Protein AF-A0A0D2MBL7-F1 (afdb_monomer)

Radius of gyration: 57.05 Å; Cα contacts (8 Å, |Δi|>4): 28; chains: 1; bounding box: 130×38×144 Å

Secondary structure (DSSP, 8-state):
---HHHHHHHHHHHHHHHHHHHHHHHHHHHHHHHHHHHHHHHHSTTSTT-S--S-HHHHHHHHHHHHHHHHHHHHHHHHHHHS--------HHHHHHHHHHHHHHHHHHHHHHHHHHHHTTSPP-HHHHHHHHHHHHHHHHHHHHHHHHHHHHHHHTT-

Solvent-accessible surface area (backbone atoms only — not comparable to full-atom values): 8916 Å² total; per-residue (Å²): 130,85,58,69,66,62,57,52,52,54,51,50,54,49,49,52,53,52,51,52,52,51,50,53,51,50,56,51,51,52,51,52,51,49,48,52,53,51,49,50,48,27,69,37,59,54,34,96,69,19,85,39,56,63,39,70,71,55,53,50,52,50,51,52,51,49,53,50,51,53,50,52,51,51,50,53,50,49,48,59,55,66,65,54,69,82,74,70,78,70,47,71,67,55,54,51,54,50,50,53,56,49,52,54,52,51,51,54,50,51,53,52,50,52,54,49,54,68,53,64,83,56,75,81,62,60,68,59,55,49,52,54,51,51,53,51,51,52,53,50,50,54,52,50,54,50,50,52,54,50,53,50,56,53,54,66,74,75,110

pLDDT: mean 87.99, std 11.35, range [50.75, 98.56]

Sequence (159 aa):
MVSRGMALSRSLDRLAAIEDELKTHMASLEHESQLIAHWNVILTPGSSASLYPEVAAVLERRKEAIVRKAKEYHQTLGTLMGEEPLNVSVTITQLVAQKEKNQTRERELKEKRAKLKVFQGLPPNLELARHELGAARQRQMELVQLRERLLARMADSVS

Structure (mmCIF, N/CA/C/O backbone):
data_AF-A0A0D2MBL7-F1
#
_entry.id   AF-A0A0D2MBL7-F1
#
loop_
_atom_site.group_PDB
_atom_site.id
_atom_site.type_symbol
_atom_site.label_atom_id
_atom_site.label_alt_id
_atom_site.label_comp_id
_atom_site.label_asym_id
_atom_site.label_entity_id
_atom_site.label_seq_id
_atom_site.pdbx_PDB_ins_code
_atom_site.Cartn_x
_atom_site.Cartn_y
_atom_site.Cartn_z
_atom_site.occupancy
_atom_site.B_iso_or_equiv
_atom_site.auth_seq_id
_atom_site.auth_comp_id
_atom_site.auth_asym_id
_atom_site.auth_atom_id
_atom_site.pdbx_PDB_model_num
ATOM 1 N N . MET A 1 1 ? -60.425 12.361 76.147 1.00 51.28 1 MET A N 1
ATOM 2 C CA . MET A 1 1 ? -59.732 11.071 75.931 1.00 51.28 1 MET A CA 1
ATOM 3 C C . MET A 1 1 ? -59.636 10.822 74.435 1.00 51.28 1 MET A C 1
ATOM 5 O O . MET A 1 1 ? -60.634 10.465 73.825 1.00 51.28 1 MET A O 1
ATOM 9 N N . VAL A 1 2 ? -58.482 11.078 73.813 1.00 50.75 2 VAL A N 1
ATOM 10 C CA . VAL A 1 2 ? -58.274 10.686 72.410 1.00 50.75 2 VAL A CA 1
ATOM 11 C C . VAL A 1 2 ? -58.259 9.156 72.369 1.00 50.75 2 VAL A C 1
ATOM 13 O O . VAL A 1 2 ? -57.474 8.523 73.071 1.00 50.75 2 VAL A O 1
ATOM 16 N N . SER A 1 3 ? -59.202 8.573 71.630 1.00 70.06 3 SER A N 1
ATOM 17 C CA . SER A 1 3 ? -59.453 7.131 71.587 1.00 70.06 3 SER A CA 1
ATOM 18 C C . SER A 1 3 ? -58.219 6.366 71.089 1.00 70.06 3 SER A C 1
ATOM 20 O O . SER A 1 3 ? -57.734 6.635 69.989 1.00 70.06 3 SER A O 1
ATOM 22 N N . ARG A 1 4 ? -57.712 5.404 71.878 1.00 80.19 4 ARG A N 1
ATOM 23 C CA . ARG A 1 4 ? -56.541 4.557 71.551 1.00 80.19 4 ARG A CA 1
ATOM 24 C C . ARG A 1 4 ? -56.632 3.907 70.163 1.00 80.19 4 ARG A C 1
ATOM 26 O O . ARG A 1 4 ? -55.609 3.760 69.502 1.00 80.19 4 ARG A O 1
ATOM 33 N N . GLY A 1 5 ? -57.842 3.586 69.698 1.00 87.25 5 GLY A N 1
ATOM 34 C CA . GLY A 1 5 ? -58.063 3.017 68.365 1.00 87.25 5 GLY A CA 1
ATOM 35 C C . GLY A 1 5 ? -57.634 3.946 67.224 1.00 87.25 5 GLY A C 1
ATOM 36 O O . GLY A 1 5 ? -57.050 3.487 66.248 1.00 87.25 5 GLY A O 1
ATOM 37 N N . MET A 1 6 ? -57.820 5.264 67.373 1.00 89.25 6 MET A N 1
ATOM 38 C CA . MET A 1 6 ? -57.384 6.231 66.357 1.00 89.25 6 MET A CA 1
ATOM 39 C C . MET A 1 6 ? -55.858 6.333 66.270 1.00 89.25 6 MET A C 1
ATOM 41 O O . MET A 1 6 ? -55.320 6.544 65.188 1.00 89.25 6 MET A O 1
ATOM 45 N N . ALA A 1 7 ? -55.151 6.185 67.394 1.00 91.62 7 ALA A N 1
ATOM 46 C CA . ALA A 1 7 ? -53.690 6.196 67.401 1.00 91.62 7 ALA A CA 1
ATOM 47 C C . ALA A 1 7 ? -53.113 4.954 66.701 1.00 91.62 7 ALA A C 1
ATOM 49 O O . ALA A 1 7 ? -52.183 5.088 65.909 1.00 91.62 7 ALA A O 1
ATOM 50 N N . LEU A 1 8 ? -53.708 3.778 66.941 1.00 93.62 8 LEU A N 1
ATOM 51 C CA . LEU A 1 8 ? -53.308 2.524 66.301 1.00 93.62 8 LEU A CA 1
ATOM 52 C C . LEU A 1 8 ? -53.549 2.554 64.783 1.00 93.62 8 LEU A C 1
ATOM 54 O O . LEU A 1 8 ? -52.637 2.233 64.025 1.00 93.62 8 LEU A O 1
ATOM 58 N N . SER A 1 9 ? -54.726 3.012 64.336 1.00 95.19 9 SER A N 1
ATOM 59 C CA . SER A 1 9 ? -55.023 3.166 62.901 1.00 95.19 9 SER A CA 1
ATOM 60 C C . SER A 1 9 ? -53.984 4.052 62.219 1.00 95.19 9 SER A C 1
ATOM 62 O O . SER A 1 9 ? -53.350 3.626 61.266 1.00 95.19 9 SER A O 1
ATOM 64 N N . ARG A 1 10 ? -53.693 5.230 62.791 1.00 95.12 10 ARG A N 1
ATOM 65 C CA . ARG A 1 10 ? -52.680 6.143 62.239 1.00 95.12 10 ARG A CA 1
ATOM 66 C C . ARG A 1 10 ? -51.289 5.518 62.168 1.00 95.12 10 ARG A C 1
ATOM 68 O O . ARG A 1 10 ? -50.539 5.838 61.253 1.00 95.12 10 ARG A O 1
ATOM 75 N N . SER A 1 11 ? -50.906 4.685 63.139 1.00 96.56 11 SER A N 1
ATOM 76 C CA . SER A 1 11 ? -49.621 3.980 63.076 1.00 96.56 11 SER A CA 1
ATOM 77 C C . SER A 1 11 ? -49.599 2.898 62.001 1.00 96.56 11 SER A C 1
ATOM 79 O O . SER A 1 11 ? -48.584 2.766 61.328 1.00 96.56 11 SER A O 1
ATOM 81 N N . LEU A 1 12 ? -50.705 2.175 61.803 1.00 96.75 12 LEU A N 1
ATOM 82 C CA . LEU A 1 12 ? -50.821 1.169 60.747 1.00 96.75 12 LEU A CA 1
ATOM 83 C C . LEU A 1 12 ? -50.782 1.817 59.363 1.00 96.75 12 LEU A C 1
ATOM 85 O O . LEU A 1 12 ? -50.016 1.370 58.521 1.00 96.75 12 LEU A O 1
ATOM 89 N N . ASP A 1 13 ? -51.507 2.920 59.168 1.00 97.25 13 ASP A N 1
ATOM 90 C CA . ASP A 1 13 ? -51.505 3.667 57.905 1.00 97.25 13 ASP A CA 1
ATOM 91 C C . ASP A 1 13 ? -50.100 4.198 57.574 1.00 97.25 13 ASP A C 1
ATOM 93 O O . ASP A 1 13 ? -49.652 4.138 56.433 1.00 97.25 13 ASP A O 1
ATOM 97 N N . ARG A 1 14 ? -49.363 4.678 58.588 1.00 97.62 14 ARG A N 1
ATOM 98 C CA . ARG A 1 14 ? -47.963 5.105 58.425 1.00 97.62 14 ARG A CA 1
ATOM 99 C C . ARG A 1 14 ? -47.038 3.945 58.085 1.00 97.62 14 ARG A C 1
ATOM 101 O O . ARG A 1 14 ? -46.166 4.116 57.245 1.00 97.62 14 ARG A O 1
ATOM 108 N N . LEU A 1 15 ? -47.200 2.797 58.743 1.00 97.88 15 LEU A N 1
ATOM 109 C CA . LEU A 1 15 ? -46.397 1.610 58.451 1.00 97.88 15 LEU A CA 1
ATOM 110 C C . LEU A 1 15 ? -46.660 1.100 57.034 1.00 97.88 15 LEU A C 1
ATOM 112 O O . LEU A 1 15 ? -45.700 0.806 56.337 1.00 97.88 15 LEU A O 1
ATOM 116 N N . ALA A 1 16 ? -47.920 1.073 56.596 1.00 97.81 16 ALA A N 1
ATOM 117 C CA . ALA A 1 16 ? -48.282 0.711 55.229 1.00 97.81 16 ALA A CA 1
ATOM 118 C C . ALA A 1 16 ? -47.660 1.678 54.207 1.00 97.81 16 ALA A C 1
ATOM 120 O O . ALA A 1 16 ? -47.051 1.238 53.240 1.00 97.81 16 ALA A O 1
ATOM 121 N N . ALA A 1 17 ? -47.722 2.989 54.465 1.00 97.81 17 ALA A N 1
ATOM 122 C CA . ALA A 1 17 ? -47.090 3.985 53.600 1.00 97.81 17 ALA A CA 1
ATOM 123 C C . ALA A 1 17 ? -45.560 3.818 53.520 1.00 97.81 17 ALA A C 1
ATOM 125 O O . ALA A 1 17 ? -44.994 3.891 52.433 1.00 97.81 17 ALA A O 1
ATOM 126 N N . ILE A 1 18 ? -44.897 3.556 54.654 1.00 98.44 18 ILE A N 1
ATOM 127 C CA . ILE A 1 18 ? -43.452 3.279 54.695 1.00 98.44 18 ILE A CA 1
ATOM 128 C C . ILE A 1 18 ? -43.129 1.982 53.946 1.00 98.44 18 ILE A C 1
ATOM 130 O O . ILE A 1 18 ? -42.128 1.910 53.241 1.00 98.44 18 ILE A O 1
ATOM 134 N N . GLU A 1 19 ? -43.954 0.948 54.095 1.00 98.25 19 GLU A N 1
ATOM 135 C CA . GLU A 1 19 ? -43.767 -0.321 53.396 1.00 98.25 19 GLU A CA 1
ATOM 136 C C . GLU A 1 19 ? -43.866 -0.141 51.875 1.00 98.25 19 GLU A C 1
ATOM 138 O O . GLU A 1 19 ? -43.025 -0.662 51.141 1.00 98.25 19 GLU A O 1
ATOM 143 N N . ASP A 1 20 ? -44.847 0.626 51.402 1.00 98.38 20 ASP A N 1
ATOM 144 C CA . ASP A 1 20 ? -45.005 0.929 49.980 1.00 98.38 20 ASP A CA 1
ATOM 145 C C . ASP A 1 20 ? -43.829 1.760 49.442 1.00 98.38 20 ASP A C 1
ATOM 147 O O . ASP A 1 20 ? -43.298 1.447 48.376 1.00 98.38 20 ASP A O 1
ATOM 151 N N . GLU A 1 21 ? -43.354 2.758 50.193 1.00 98.50 21 GLU A N 1
ATOM 152 C CA . GLU A 1 21 ? -42.161 3.546 49.847 1.00 98.50 21 GLU A CA 1
ATOM 153 C C . GLU A 1 21 ? -40.890 2.675 49.791 1.00 98.50 21 GLU A C 1
ATOM 155 O O . GLU A 1 21 ? -40.086 2.775 48.865 1.00 98.50 21 GLU A O 1
ATOM 160 N N . LEU A 1 22 ? -40.717 1.743 50.732 1.00 98.38 22 LEU A N 1
ATOM 161 C CA . LEU A 1 22 ? -39.593 0.805 50.700 1.00 98.38 22 LEU A CA 1
ATOM 162 C C . LEU A 1 22 ? -39.664 -0.135 49.494 1.00 98.38 22 LEU A C 1
ATOM 164 O O . LEU A 1 22 ? -38.631 -0.422 48.887 1.00 98.38 22 LEU A O 1
ATOM 168 N N . LYS A 1 23 ? -40.860 -0.596 49.113 1.00 98.38 23 LYS A N 1
ATOM 169 C CA . LYS A 1 23 ? -41.050 -1.436 47.921 1.00 98.38 23 LYS A CA 1
ATOM 170 C C . LYS A 1 23 ? -40.716 -0.681 46.637 1.00 98.38 23 LYS A C 1
ATOM 172 O O . LYS A 1 23 ? -40.054 -1.249 45.768 1.00 98.38 23 LYS A O 1
ATOM 177 N N . THR A 1 24 ? -41.125 0.583 46.508 1.00 98.31 24 THR A N 1
ATOM 178 C CA . THR A 1 24 ? -40.790 1.390 45.323 1.00 98.31 24 THR A CA 1
ATOM 179 C C . THR A 1 24 ? -39.289 1.658 45.235 1.00 98.31 24 THR A C 1
ATOM 181 O O . THR A 1 24 ? -38.706 1.498 44.161 1.00 98.31 24 THR A O 1
ATOM 184 N N . HIS A 1 25 ? -38.631 1.975 46.354 1.00 98.19 25 HIS A N 1
ATOM 185 C CA . HIS A 1 25 ? -37.176 2.133 46.389 1.00 98.19 25 HIS A CA 1
ATOM 186 C C . HIS A 1 25 ? -36.434 0.836 46.071 1.00 98.19 25 HIS A C 1
ATOM 188 O O . HIS A 1 25 ? -35.462 0.866 45.320 1.00 98.19 25 HIS A O 1
ATOM 194 N N . MET A 1 26 ? -36.897 -0.304 46.586 1.00 98.56 26 MET A N 1
ATOM 195 C CA . MET A 1 26 ? -36.295 -1.605 46.293 1.00 98.56 26 MET A CA 1
ATOM 196 C C . MET A 1 26 ? -36.378 -1.931 44.799 1.00 98.56 26 MET A C 1
ATOM 198 O O . MET A 1 26 ? -35.359 -2.256 44.197 1.00 98.56 26 MET A O 1
ATOM 202 N N . ALA A 1 27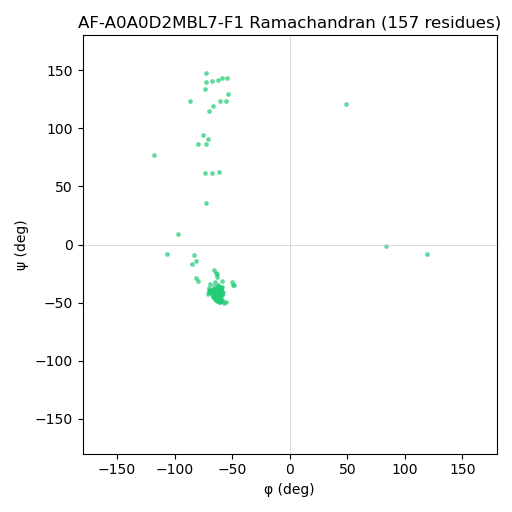 ? -37.545 -1.739 44.177 1.00 98.25 27 ALA A N 1
ATOM 203 C CA . ALA A 1 27 ? -37.711 -1.931 42.737 1.00 98.25 27 ALA A CA 1
ATOM 204 C C . ALA A 1 27 ? -36.817 -0.985 41.910 1.00 98.25 27 ALA A C 1
ATOM 206 O O . ALA A 1 27 ? -36.235 -1.395 40.904 1.00 98.25 27 ALA A O 1
ATOM 207 N N . SER A 1 28 ? -36.662 0.272 42.347 1.00 98.06 28 SER A N 1
ATOM 208 C CA . SER A 1 28 ? -35.747 1.234 41.716 1.00 98.06 28 SER A CA 1
ATOM 209 C C . SER A 1 28 ? -34.290 0.772 41.801 1.00 98.06 28 SER A C 1
ATOM 211 O O . SER A 1 28 ? -33.579 0.787 40.798 1.00 98.06 28 SER A O 1
ATOM 213 N N . LEU A 1 29 ? -33.847 0.322 42.978 1.00 98.44 29 LEU A N 1
ATOM 214 C CA . LEU A 1 29 ? -32.481 -0.157 43.196 1.00 98.44 29 LEU A CA 1
ATOM 215 C C . LEU A 1 29 ? -32.186 -1.440 42.413 1.00 98.44 29 LEU A C 1
ATOM 217 O O . LEU A 1 29 ? -31.091 -1.593 41.874 1.00 98.44 29 LEU A O 1
ATOM 221 N N . GLU A 1 30 ? -33.152 -2.353 42.310 1.00 98.38 30 GLU A N 1
ATOM 222 C CA . GLU A 1 30 ? -33.026 -3.549 41.475 1.00 98.38 30 GLU A CA 1
ATOM 223 C C . GLU A 1 30 ? -32.852 -3.181 39.999 1.00 98.38 30 GLU A C 1
ATOM 225 O O . GLU A 1 30 ? -31.980 -3.732 39.323 1.00 98.38 30 GLU A O 1
ATOM 230 N N . HIS A 1 31 ? -33.628 -2.215 39.506 1.00 98.12 31 HIS A N 1
ATOM 231 C CA . HIS A 1 31 ? -33.500 -1.731 38.136 1.00 98.12 31 HIS A CA 1
ATOM 232 C C . HIS A 1 31 ? -32.137 -1.069 37.876 1.00 98.12 31 HIS A C 1
ATOM 234 O O . HIS A 1 31 ? -31.473 -1.384 36.886 1.00 98.12 31 HIS A O 1
ATOM 240 N N . GLU A 1 32 ? -31.678 -0.200 38.778 1.00 98.25 32 GLU A N 1
ATOM 241 C CA . GLU A 1 32 ? -30.353 0.425 38.686 1.00 98.25 32 GLU A CA 1
ATOM 242 C C . GLU A 1 32 ? -29.227 -0.613 38.735 1.00 98.25 32 GLU A C 1
ATOM 244 O O . GLU A 1 32 ? -28.286 -0.550 37.944 1.00 98.25 32 GLU A O 1
ATOM 249 N N . SER A 1 33 ? -29.341 -1.617 39.607 1.00 98.00 33 SER A N 1
ATOM 250 C CA . SER A 1 33 ? -28.383 -2.721 39.691 1.00 98.00 33 SER A CA 1
ATOM 251 C C . SER A 1 33 ? -28.301 -3.503 38.377 1.00 98.00 33 SER A C 1
ATOM 253 O O . SER A 1 33 ? -27.203 -3.781 37.884 1.00 98.00 33 SER A O 1
ATOM 255 N N . GLN A 1 34 ? -29.448 -3.797 37.759 1.00 97.94 34 GLN A N 1
ATOM 256 C CA . GLN A 1 34 ? -29.508 -4.453 36.452 1.00 97.94 34 GLN A CA 1
ATOM 257 C C . GLN A 1 34 ? -28.885 -3.593 35.348 1.00 97.94 34 GLN A C 1
ATOM 259 O O . GLN A 1 34 ? -28.149 -4.117 34.512 1.00 97.94 34 GLN A O 1
ATOM 264 N N . LEU A 1 35 ? -29.123 -2.278 35.356 1.00 97.50 35 LEU A N 1
ATOM 265 C CA . LEU A 1 35 ? -28.491 -1.346 34.421 1.00 97.50 35 LEU A CA 1
ATOM 266 C C . LEU A 1 35 ? -26.972 -1.324 34.593 1.00 97.50 35 LEU A C 1
ATOM 268 O O . LEU A 1 35 ? -26.248 -1.410 33.605 1.00 97.50 35 LEU A O 1
ATOM 272 N N . ILE A 1 36 ? -26.476 -1.260 35.829 1.00 96.94 36 ILE A N 1
ATOM 273 C CA . ILE A 1 36 ? -25.038 -1.307 36.114 1.00 96.94 36 ILE A CA 1
ATOM 274 C C . ILE A 1 36 ? -24.441 -2.623 35.607 1.00 96.94 36 ILE A C 1
ATOM 276 O O . ILE A 1 36 ? -23.408 -2.612 34.940 1.00 96.94 36 ILE A O 1
ATOM 280 N N . ALA A 1 37 ? -25.099 -3.757 35.863 1.00 95.81 37 ALA A N 1
ATOM 281 C CA . ALA A 1 37 ? -24.659 -5.055 35.360 1.00 95.81 37 ALA A CA 1
ATOM 282 C C . ALA A 1 37 ? -24.622 -5.090 33.823 1.00 95.81 37 ALA A C 1
ATOM 284 O O . ALA A 1 37 ? -23.637 -5.538 33.236 1.00 95.81 37 ALA A O 1
ATOM 285 N N . HIS A 1 38 ? -25.657 -4.560 33.169 1.00 94.94 38 HIS A N 1
ATOM 286 C CA . HIS A 1 38 ? -25.734 -4.457 31.716 1.00 94.94 38 HIS A CA 1
ATOM 287 C C . HIS A 1 38 ? -24.599 -3.601 31.137 1.00 94.94 38 HIS A C 1
ATOM 289 O O . HIS A 1 38 ? -23.879 -4.047 30.241 1.00 94.94 38 HIS A O 1
ATOM 295 N N . TRP A 1 39 ? -24.380 -2.405 31.687 1.00 93.69 39 TRP A N 1
ATOM 296 C CA . TRP A 1 39 ? -23.312 -1.515 31.238 1.00 93.69 39 TRP A CA 1
ATOM 297 C C . TRP A 1 39 ? -21.926 -2.089 31.502 1.00 93.69 39 TRP A C 1
ATOM 299 O O . TRP A 1 39 ? -21.051 -1.949 30.653 1.00 93.69 39 TRP A O 1
ATOM 309 N N . ASN A 1 40 ? -21.725 -2.808 32.607 1.00 90.94 40 ASN A N 1
ATOM 310 C CA . ASN A 1 40 ? -20.472 -3.516 32.852 1.00 90.94 40 ASN A CA 1
ATOM 311 C C . ASN A 1 40 ? -20.196 -4.561 31.763 1.00 90.94 40 ASN A C 1
ATOM 313 O O . ASN A 1 40 ? -19.073 -4.640 31.271 1.00 90.94 40 ASN A O 1
ATOM 317 N N . VAL A 1 41 ? -21.204 -5.317 31.319 1.00 90.19 41 VAL A 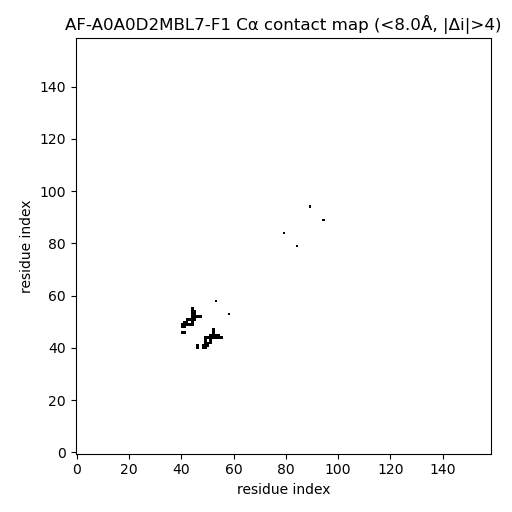N 1
ATOM 318 C CA . VAL A 1 41 ? -21.041 -6.286 30.220 1.00 90.19 41 VAL A CA 1
ATOM 319 C C . VAL A 1 41 ? -20.689 -5.593 28.899 1.00 90.19 41 VAL A C 1
ATOM 321 O O . VAL A 1 41 ? -19.815 -6.075 28.178 1.00 90.19 41 VAL A O 1
ATOM 324 N N . ILE A 1 42 ? -21.328 -4.459 28.599 1.00 89.31 42 ILE A N 1
ATOM 325 C CA . ILE A 1 42 ? -21.088 -3.680 27.372 1.00 89.31 42 ILE A CA 1
ATOM 326 C C . ILE A 1 42 ? -19.711 -3.002 27.376 1.00 89.31 42 ILE A C 1
ATOM 328 O O . ILE A 1 42 ? -19.049 -2.910 26.342 1.00 89.31 42 ILE A O 1
ATOM 332 N N . LEU A 1 43 ? -19.274 -2.491 28.524 1.00 84.88 43 LEU A N 1
ATOM 333 C CA . LEU A 1 43 ? -18.021 -1.745 28.636 1.00 84.88 43 LEU A CA 1
ATOM 334 C C . LEU A 1 43 ? -16.808 -2.654 28.838 1.00 84.88 43 LEU A C 1
ATOM 336 O O . LEU A 1 43 ? -15.685 -2.208 28.612 1.00 84.88 43 LEU A O 1
ATOM 340 N N . THR A 1 44 ? -17.004 -3.919 29.219 1.00 83.44 44 THR A N 1
ATOM 341 C CA . THR A 1 44 ? -15.904 -4.879 29.355 1.00 83.44 44 THR A CA 1
ATOM 342 C C . THR A 1 44 ? -15.354 -5.232 27.970 1.00 83.44 44 THR A C 1
ATOM 344 O O . THR A 1 44 ? -16.075 -5.832 27.165 1.00 83.44 44 THR A O 1
ATOM 347 N N . PRO A 1 45 ? -14.098 -4.875 27.652 1.00 76.81 45 PRO A N 1
ATOM 348 C CA . PRO A 1 45 ? -13.518 -5.139 26.341 1.00 76.81 45 PRO A CA 1
ATOM 349 C C . PRO A 1 45 ? -13.322 -6.643 26.119 1.00 76.81 45 PRO A C 1
ATOM 351 O O . PRO A 1 45 ? -12.928 -7.372 27.029 1.00 76.81 45 PRO A O 1
ATOM 354 N N . GLY A 1 46 ? -13.587 -7.113 24.899 1.00 69.50 46 GLY A N 1
ATOM 355 C CA . GLY A 1 46 ? -13.477 -8.533 24.531 1.00 69.50 46 GLY A CA 1
ATOM 356 C C . GLY A 1 46 ? -14.695 -9.407 24.868 1.00 69.50 46 GLY A C 1
ATOM 357 O O . GLY A 1 46 ? -14.696 -10.591 24.532 1.00 69.50 46 GLY A O 1
ATOM 358 N N . SER A 1 47 ? -15.743 -8.850 25.485 1.00 77.56 47 SER A N 1
ATOM 359 C CA . SER A 1 47 ? -17.061 -9.497 25.566 1.00 77.56 47 SER A CA 1
ATOM 360 C C . SER A 1 47 ? -17.760 -9.458 24.200 1.00 77.56 47 SER A C 1
ATOM 362 O O . SER A 1 47 ? -17.603 -8.498 23.447 1.00 77.56 47 SER A O 1
ATOM 364 N N . SER A 1 48 ? -18.571 -10.468 23.873 1.00 74.38 48 SER A N 1
ATOM 365 C CA . SER A 1 48 ? -19.322 -10.525 22.605 1.00 74.38 48 SER A CA 1
ATOM 366 C C . SER A 1 48 ? -20.339 -9.390 22.446 1.00 74.38 48 SER A C 1
ATOM 368 O O . SER A 1 48 ? -20.662 -9.015 21.323 1.00 74.38 48 SER A O 1
ATOM 370 N N . ALA A 1 49 ? -20.817 -8.829 23.561 1.00 76.00 49 ALA A N 1
ATOM 371 C CA 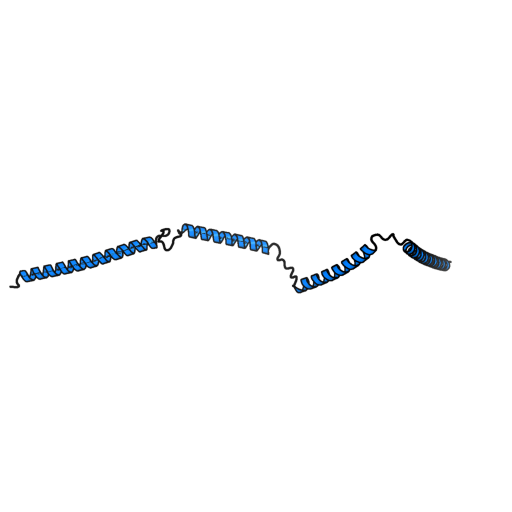. ALA A 1 49 ? -21.711 -7.671 23.599 1.00 76.00 49 ALA A CA 1
ATOM 372 C C . ALA A 1 49 ? -20.964 -6.343 23.835 1.00 76.00 49 ALA A C 1
ATOM 374 O O . ALA A 1 49 ? -21.595 -5.321 24.103 1.00 76.00 49 ALA A O 1
ATOM 375 N N . SER A 1 50 ? -19.628 -6.356 23.785 1.00 79.31 50 SER A N 1
ATOM 376 C CA . SER A 1 50 ? -18.823 -5.171 24.061 1.00 79.31 50 SER A CA 1
ATOM 377 C C . SER A 1 50 ? -18.911 -4.146 22.934 1.00 79.31 50 SER A C 1
ATOM 379 O O . SER A 1 50 ? -18.811 -4.499 21.759 1.00 79.31 50 SER A O 1
ATOM 381 N N . LEU A 1 51 ? -18.982 -2.861 23.290 1.00 73.38 51 LEU A N 1
ATOM 382 C CA . LEU A 1 51 ? -18.742 -1.768 22.335 1.00 73.38 51 LEU A CA 1
ATOM 383 C C . LEU A 1 51 ? -17.290 -1.748 21.832 1.00 73.38 51 LEU A C 1
ATOM 385 O O . LEU A 1 51 ? -17.012 -1.220 20.757 1.00 73.38 51 LEU A O 1
ATOM 389 N N . TYR A 1 52 ? -16.374 -2.348 22.594 1.00 73.44 52 TYR A N 1
ATOM 390 C CA . TYR A 1 52 ? -14.960 -2.479 22.267 1.00 73.44 52 TYR A CA 1
ATOM 391 C C . TYR A 1 52 ? -14.609 -3.969 22.141 1.00 73.44 52 TYR A C 1
ATOM 393 O O . TYR A 1 52 ? -14.026 -4.564 23.053 1.00 73.44 52 TYR A O 1
ATOM 401 N N . PRO A 1 53 ? -14.981 -4.606 21.015 1.00 67.75 53 PRO A N 1
ATOM 402 C CA . PRO A 1 53 ? -14.765 -6.038 20.818 1.00 67.75 53 PRO A CA 1
ATOM 403 C C . PRO A 1 53 ? -13.274 -6.399 20.781 1.00 67.75 53 PRO A C 1
ATOM 405 O O . PRO A 1 53 ? -12.896 -7.524 21.103 1.00 67.75 53 PRO A O 1
ATOM 408 N N . GLU A 1 54 ? -12.408 -5.447 20.424 1.00 71.94 54 GLU A N 1
ATOM 409 C CA . GLU A 1 54 ? -10.962 -5.641 20.426 1.00 71.94 54 GLU A CA 1
ATOM 410 C C . GLU A 1 54 ? -10.363 -5.334 21.807 1.00 71.94 54 GLU A C 1
ATOM 412 O O . GLU A 1 54 ? -10.481 -4.232 22.343 1.00 71.94 54 GLU A O 1
ATOM 417 N N . VAL A 1 55 ? -9.659 -6.317 22.372 1.00 78.81 55 VAL A N 1
ATOM 418 C CA . VAL A 1 55 ? -8.854 -6.142 23.587 1.00 78.81 55 VAL A CA 1
ATOM 419 C C . VAL A 1 55 ? -7.742 -5.123 23.309 1.00 78.81 55 VAL A C 1
ATOM 421 O O . VAL A 1 55 ? -7.126 -5.162 22.245 1.00 78.81 55 VAL A O 1
ATOM 424 N N . ALA A 1 56 ? -7.417 -4.257 24.275 1.00 79.25 56 ALA A N 1
ATOM 425 C CA . ALA A 1 56 ? -6.377 -3.225 24.138 1.00 79.25 56 ALA A CA 1
ATOM 426 C C . ALA A 1 56 ? -5.036 -3.763 23.591 1.00 79.25 56 ALA A C 1
ATOM 428 O O . ALA A 1 56 ? -4.374 -3.113 22.788 1.00 79.25 56 ALA A O 1
ATOM 429 N N . ALA A 1 57 ? -4.672 -4.998 23.950 1.00 80.81 57 ALA A N 1
ATOM 430 C CA . ALA A 1 57 ? -3.488 -5.675 23.426 1.00 80.81 57 ALA A CA 1
ATOM 431 C C . ALA A 1 57 ? -3.535 -5.917 21.901 1.00 80.81 57 ALA A C 1
ATOM 433 O O . ALA A 1 57 ? -2.501 -5.870 21.239 1.00 80.81 57 ALA A O 1
ATOM 434 N N . VAL A 1 58 ? -4.712 -6.183 21.328 1.00 83.00 58 VAL A N 1
ATOM 435 C CA . VAL A 1 58 ? -4.900 -6.349 19.876 1.00 83.00 58 VAL A CA 1
ATOM 436 C C . VAL A 1 58 ? -4.757 -5.005 19.168 1.00 83.00 58 VAL A C 1
ATOM 438 O O . VAL A 1 58 ? -4.062 -4.926 18.153 1.00 83.00 58 VAL A O 1
ATOM 441 N N . LEU A 1 59 ? -5.334 -3.945 19.738 1.00 83.00 59 LEU A N 1
ATOM 442 C CA . LEU A 1 59 ? -5.204 -2.584 19.217 1.00 83.00 59 LEU A CA 1
ATOM 443 C C . LEU A 1 59 ? -3.744 -2.117 19.203 1.00 83.00 59 LEU A C 1
ATOM 445 O O . LEU A 1 59 ? -3.279 -1.608 18.183 1.00 83.00 59 LEU A O 1
ATOM 449 N N . GLU A 1 60 ? -2.995 -2.352 20.282 1.00 86.38 60 GLU A N 1
ATOM 450 C CA . GLU A 1 60 ? -1.570 -2.004 20.334 1.00 86.38 60 GLU A CA 1
ATOM 451 C C . GLU A 1 60 ? -0.747 -2.821 19.327 1.00 86.38 60 GLU A C 1
ATOM 453 O O . GLU A 1 60 ? 0.017 -2.243 18.555 1.00 86.38 60 GLU A O 1
ATOM 458 N N . ARG A 1 61 ? -0.983 -4.136 19.198 1.00 91.12 61 ARG A N 1
ATOM 459 C CA . ARG A 1 61 ? -0.333 -4.955 18.152 1.00 91.12 61 ARG A CA 1
ATOM 460 C C . ARG A 1 61 ? -0.627 -4.438 16.743 1.00 91.12 61 ARG A C 1
ATOM 462 O O . ARG A 1 61 ? 0.257 -4.410 15.887 1.00 91.12 61 ARG A O 1
ATOM 469 N N . ARG A 1 62 ? -1.868 -4.021 16.481 1.00 90.38 62 ARG A N 1
ATOM 470 C CA . ARG A 1 62 ? -2.276 -3.459 15.187 1.00 90.38 62 ARG A CA 1
ATOM 471 C C . ARG A 1 62 ? -1.584 -2.126 14.919 1.00 90.38 62 ARG A C 1
ATOM 473 O O . ARG A 1 62 ? -1.092 -1.907 13.813 1.00 90.38 62 ARG A O 1
ATOM 480 N N . LYS A 1 63 ? -1.511 -1.254 15.922 1.00 94.00 63 LYS A N 1
ATOM 481 C CA . LYS A 1 63 ? -0.803 0.027 15.848 1.00 94.00 63 LYS A CA 1
ATOM 482 C C . LYS A 1 63 ? 0.684 -0.179 15.565 1.00 94.00 63 LYS A C 1
ATOM 484 O O . LYS A 1 63 ? 1.213 0.443 14.647 1.00 94.00 63 LYS A O 1
ATOM 489 N N . GLU A 1 64 ? 1.338 -1.098 16.270 1.00 95.38 64 GLU A N 1
ATOM 490 C CA . GLU A 1 64 ? 2.734 -1.468 16.014 1.00 95.38 64 GLU A CA 1
ATOM 491 C C . GLU A 1 64 ? 2.942 -1.989 14.586 1.00 95.38 64 GLU A C 1
ATOM 493 O O . GLU A 1 64 ? 3.898 -1.589 13.916 1.00 95.38 64 GLU A O 1
ATOM 498 N N . ALA A 1 65 ? 2.034 -2.833 14.086 1.00 95.38 65 ALA A N 1
ATOM 499 C CA . ALA A 1 65 ? 2.093 -3.348 12.721 1.00 95.38 65 ALA A CA 1
ATOM 500 C C . ALA A 1 65 ? 1.962 -2.233 11.669 1.00 95.38 65 ALA A C 1
ATOM 502 O O . ALA A 1 65 ? 2.698 -2.229 10.680 1.00 95.38 65 ALA A O 1
ATOM 503 N N . ILE A 1 66 ? 1.068 -1.264 11.888 1.00 96.94 66 ILE A N 1
ATOM 504 C CA . ILE A 1 66 ? 0.908 -0.099 11.005 1.00 96.94 66 ILE A CA 1
ATOM 505 C C . ILE A 1 66 ? 2.175 0.756 11.013 1.00 96.94 66 ILE A C 1
ATOM 507 O O . ILE A 1 66 ? 2.676 1.115 9.950 1.00 96.94 66 ILE A O 1
ATOM 511 N N . VAL A 1 67 ? 2.729 1.046 12.193 1.00 97.50 67 VAL A N 1
ATOM 512 C CA . VAL A 1 67 ? 3.966 1.827 12.323 1.00 97.50 67 VAL A CA 1
ATOM 513 C C . VAL A 1 67 ? 5.132 1.124 11.629 1.00 97.50 67 VAL A C 1
ATOM 515 O O . VAL A 1 67 ? 5.924 1.778 10.952 1.00 97.50 67 VAL A O 1
ATOM 518 N N . ARG A 1 68 ? 5.231 -0.204 11.750 1.00 97.62 68 ARG A N 1
ATOM 519 C CA . ARG A 1 68 ? 6.257 -0.993 11.060 1.00 97.62 68 ARG A CA 1
ATOM 520 C C . ARG A 1 68 ? 6.124 -0.874 9.541 1.00 97.62 68 ARG A C 1
ATOM 522 O O . ARG A 1 68 ? 7.095 -0.497 8.893 1.00 97.62 68 ARG A O 1
ATOM 529 N N . LYS A 1 69 ? 4.918 -1.070 8.996 1.00 97.75 69 LYS A N 1
ATOM 530 C CA . LYS A 1 69 ? 4.656 -0.898 7.556 1.00 97.75 69 LYS A CA 1
ATOM 531 C C . LYS A 1 69 ? 4.941 0.520 7.069 1.00 97.75 69 LYS A C 1
ATOM 533 O O . LYS A 1 69 ? 5.508 0.699 6.000 1.00 97.75 69 LYS A O 1
ATOM 538 N N . ALA A 1 70 ? 4.580 1.536 7.849 1.00 96.62 70 ALA A N 1
ATOM 539 C CA . ALA A 1 70 ? 4.865 2.923 7.500 1.00 96.62 70 ALA A CA 1
ATOM 540 C C . ALA A 1 70 ? 6.378 3.180 7.390 1.00 96.62 70 ALA A C 1
ATOM 542 O O . ALA A 1 70 ? 6.821 3.850 6.457 1.00 96.62 70 ALA A O 1
ATOM 543 N N . LYS A 1 71 ? 7.179 2.608 8.300 1.00 97.81 71 LYS A N 1
ATOM 544 C CA . LYS A 1 71 ? 8.647 2.683 8.237 1.00 97.81 71 LYS A CA 1
ATOM 545 C C . LYS A 1 71 ? 9.206 1.954 7.019 1.00 97.81 71 LYS A C 1
ATOM 547 O O . LYS A 1 71 ? 10.067 2.510 6.349 1.00 97.81 71 LYS A O 1
ATOM 552 N N . GLU A 1 72 ? 8.705 0.757 6.720 1.00 97.06 72 GLU A N 1
ATOM 553 C CA . GLU A 1 72 ? 9.092 -0.004 5.525 1.00 97.06 72 GLU A CA 1
ATOM 554 C C . GLU A 1 72 ? 8.805 0.796 4.249 1.00 97.06 72 GLU A C 1
ATOM 556 O O . GLU A 1 72 ? 9.701 0.981 3.430 1.00 97.06 72 GLU A O 1
ATOM 561 N N . TYR A 1 73 ? 7.603 1.367 4.111 1.00 96.62 73 TYR A N 1
ATOM 562 C CA . TYR A 1 73 ? 7.265 2.198 2.954 1.00 96.62 73 TYR A CA 1
ATOM 563 C C . TYR A 1 73 ? 8.146 3.436 2.848 1.00 96.62 73 TYR A C 1
ATOM 565 O O . TYR A 1 73 ? 8.623 3.756 1.761 1.00 96.62 73 TYR A O 1
ATOM 573 N N . HIS A 1 74 ? 8.411 4.111 3.965 1.00 95.62 74 HIS A N 1
ATOM 574 C CA . HIS A 1 74 ? 9.294 5.269 3.968 1.00 95.62 74 HIS A CA 1
ATOM 575 C C . HIS A 1 74 ? 10.718 4.902 3.533 1.00 95.62 74 HIS A C 1
ATOM 577 O O . HIS A 1 74 ? 11.309 5.616 2.728 1.00 95.62 74 HIS A O 1
ATOM 583 N N . GLN A 1 75 ? 11.241 3.765 3.999 1.00 95.56 75 GLN A N 1
ATOM 584 C CA . GLN A 1 75 ? 12.534 3.247 3.555 1.00 95.56 75 GLN A CA 1
ATOM 585 C C . GLN A 1 75 ? 12.520 2.925 2.062 1.00 95.56 75 GLN A C 1
ATOM 587 O O . GLN A 1 75 ? 13.409 3.384 1.356 1.00 95.56 75 GLN A O 1
ATOM 592 N N . THR A 1 76 ? 11.496 2.222 1.562 1.00 93.00 76 THR A N 1
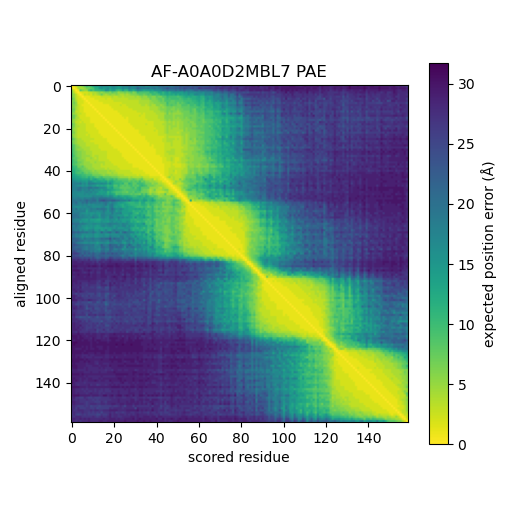ATOM 593 C CA . THR A 1 76 ? 11.391 1.901 0.127 1.00 93.00 76 THR A CA 1
ATOM 594 C C . THR A 1 76 ? 11.271 3.146 -0.747 1.00 93.00 76 THR A C 1
ATOM 596 O O . THR A 1 76 ? 11.819 3.204 -1.841 1.00 93.00 76 THR A O 1
ATOM 599 N N . LEU A 1 77 ? 10.580 4.177 -0.266 1.00 88.88 77 LEU A N 1
ATOM 600 C CA . LEU A 1 77 ? 10.465 5.444 -0.971 1.00 88.88 77 LEU A CA 1
ATOM 601 C C . LEU A 1 77 ? 11.809 6.176 -0.960 1.00 88.88 77 LEU A C 1
ATOM 603 O O . LEU A 1 77 ? 12.227 6.695 -1.988 1.00 88.88 77 LEU A O 1
ATOM 607 N N . GLY A 1 78 ? 12.518 6.154 0.170 1.00 90.75 78 GLY A N 1
ATOM 608 C CA . GLY A 1 78 ? 13.875 6.678 0.283 1.00 90.75 78 GLY A CA 1
ATOM 609 C C . GLY A 1 78 ? 14.864 5.976 -0.648 1.00 90.75 78 GLY A C 1
ATOM 610 O O . GLY A 1 78 ? 15.651 6.657 -1.298 1.00 90.75 78 GLY A O 1
ATOM 611 N N . THR A 1 79 ? 14.802 4.646 -0.776 1.00 89.62 79 THR A N 1
ATOM 612 C CA . THR A 1 79 ? 15.648 3.904 -1.726 1.00 89.62 79 THR A CA 1
ATOM 613 C C . THR A 1 79 ? 15.292 4.248 -3.166 1.00 89.62 79 THR A C 1
ATOM 615 O O . THR A 1 79 ? 16.185 4.572 -3.933 1.00 89.62 79 THR A O 1
ATOM 618 N N . LEU A 1 80 ? 14.002 4.289 -3.519 1.00 85.12 80 LEU A N 1
ATOM 619 C CA . LEU A 1 80 ? 13.558 4.642 -4.874 1.00 85.12 80 LEU A CA 1
ATOM 620 C C . LEU A 1 80 ? 13.887 6.089 -5.262 1.00 85.12 80 LEU A C 1
ATOM 622 O O . LEU A 1 80 ? 14.110 6.376 -6.430 1.00 85.12 80 LEU A O 1
ATOM 626 N N . MET A 1 81 ? 13.896 7.014 -4.301 1.00 81.19 81 MET A N 1
ATOM 627 C CA . MET A 1 81 ? 14.305 8.400 -4.539 1.00 81.19 81 MET A CA 1
ATOM 628 C C . MET A 1 81 ? 15.829 8.583 -4.531 1.00 81.19 81 MET A C 1
ATOM 630 O O . MET A 1 81 ? 16.327 9.514 -5.161 1.00 81.19 81 MET A O 1
ATOM 634 N N . GLY A 1 82 ? 16.558 7.741 -3.789 1.00 79.56 82 GLY A N 1
ATOM 635 C CA . GLY A 1 82 ? 18.020 7.749 -3.706 1.00 79.56 82 GLY A CA 1
ATOM 636 C C . GLY A 1 82 ? 18.702 7.058 -4.889 1.00 79.56 82 GLY A C 1
ATOM 637 O O . GLY A 1 82 ? 19.778 7.488 -5.302 1.00 79.56 82 GLY A O 1
ATOM 638 N N . GLU A 1 83 ? 18.065 6.040 -5.470 1.00 73.38 83 GLU A N 1
ATOM 639 C CA . GLU A 1 83 ? 18.422 5.412 -6.747 1.00 73.38 83 GLU A CA 1
ATOM 640 C C . GLU A 1 83 ? 18.038 6.333 -7.912 1.00 73.38 83 GLU A C 1
ATOM 642 O O . GLU A 1 83 ? 17.198 5.984 -8.722 1.00 73.38 83 GLU A O 1
ATOM 647 N N . GLU A 1 84 ? 18.640 7.525 -7.944 1.00 64.19 84 GLU A N 1
ATOM 648 C CA . GLU A 1 84 ? 18.466 8.593 -8.933 1.00 64.19 84 GLU A CA 1
ATOM 649 C C . GLU A 1 84 ? 17.000 8.957 -9.253 1.00 64.19 84 GLU A C 1
ATOM 651 O O . GLU A 1 84 ? 16.247 8.167 -9.828 1.00 64.19 84 GLU A O 1
ATOM 656 N N . PRO A 1 85 ? 16.562 10.215 -9.048 1.00 60.28 85 PRO A N 1
ATOM 657 C CA . PRO A 1 85 ? 15.393 10.647 -9.789 1.00 60.28 85 PRO A CA 1
ATOM 658 C C . PRO A 1 85 ? 15.721 10.427 -11.269 1.00 60.28 85 PRO A C 1
ATOM 660 O O . PRO A 1 85 ? 16.717 10.958 -11.767 1.00 60.28 85 PRO A O 1
ATOM 663 N N . LEU A 1 86 ? 14.885 9.660 -11.974 1.00 58.47 86 LEU A N 1
ATOM 664 C CA . LEU A 1 86 ? 14.779 9.690 -13.432 1.00 58.47 86 LEU A CA 1
ATOM 665 C C . LEU A 1 86 ? 14.324 11.103 -13.846 1.00 58.47 86 LEU A C 1
ATOM 667 O O . LEU A 1 86 ? 13.283 11.304 -14.458 1.00 58.47 86 LEU A O 1
ATOM 671 N N . ASN A 1 87 ? 15.139 12.110 -13.538 1.00 57.94 87 ASN A N 1
ATOM 672 C CA . ASN A 1 87 ? 15.125 13.462 -14.060 1.00 57.94 87 ASN A CA 1
ATOM 673 C C . ASN A 1 87 ? 15.640 13.440 -15.502 1.00 57.94 87 ASN A C 1
ATOM 675 O O . ASN A 1 87 ? 16.306 14.366 -15.956 1.00 57.94 87 ASN A O 1
ATOM 679 N N . VAL A 1 88 ? 15.319 12.394 -16.260 1.00 61.75 88 VAL A N 1
ATOM 680 C CA . VAL A 1 88 ? 15.249 12.549 -17.698 1.00 61.75 88 VAL A CA 1
ATOM 681 C C . VAL A 1 88 ? 13.892 13.188 -17.919 1.00 61.75 88 VAL A C 1
ATOM 683 O O . VAL A 1 88 ? 12.879 12.513 -18.096 1.00 61.75 88 VAL A O 1
ATOM 686 N N . SER A 1 89 ? 13.860 14.517 -17.836 1.00 64.25 89 SER A N 1
ATOM 687 C CA . SER A 1 89 ? 12.727 15.332 -18.258 1.00 64.25 89 SER A CA 1
ATOM 688 C C . SER A 1 89 ? 12.600 15.243 -19.779 1.00 64.25 89 SER A C 1
ATOM 690 O O . SER A 1 89 ? 12.733 16.225 -20.507 1.00 64.25 89 SER A O 1
ATOM 692 N N . VAL A 1 90 ? 12.365 14.032 -20.291 1.00 68.75 90 VAL A N 1
ATOM 693 C CA . VAL A 1 90 ? 11.963 13.844 -21.673 1.00 68.75 90 VAL A CA 1
ATOM 694 C C . VAL A 1 90 ? 10.544 14.365 -21.752 1.00 68.75 90 VAL A C 1
ATOM 696 O O . VAL A 1 90 ? 9.569 13.664 -21.487 1.00 68.75 90 VAL A O 1
ATOM 699 N N . THR A 1 91 ? 10.431 15.650 -22.061 1.00 83.00 91 THR A N 1
ATOM 700 C CA . THR A 1 91 ? 9.148 16.281 -22.324 1.00 83.00 91 THR A CA 1
ATOM 701 C C . THR A 1 91 ? 8.451 15.486 -23.424 1.00 83.00 91 THR A C 1
ATOM 703 O O . THR A 1 91 ? 9.095 15.017 -24.364 1.00 83.00 91 THR A O 1
ATOM 706 N N . ILE A 1 92 ? 7.127 15.345 -23.343 1.00 84.62 92 ILE A N 1
ATOM 707 C CA . ILE A 1 92 ? 6.314 14.617 -24.336 1.00 84.62 92 ILE A CA 1
ATOM 708 C C . ILE A 1 92 ? 6.666 15.052 -25.773 1.00 84.62 92 ILE A C 1
ATOM 710 O O . ILE A 1 92 ? 6.724 14.231 -26.684 1.00 84.62 92 ILE A O 1
ATOM 714 N N . THR A 1 93 ? 7.001 16.329 -25.963 1.00 86.81 93 THR A N 1
ATOM 715 C CA . THR A 1 93 ? 7.478 16.893 -27.233 1.00 86.81 93 THR A CA 1
ATOM 716 C C . THR A 1 93 ? 8.772 16.253 -27.749 1.00 86.81 93 THR A C 1
ATOM 718 O O . THR A 1 93 ? 8.878 15.975 -28.942 1.00 86.81 93 THR A O 1
ATOM 721 N N . GLN A 1 94 ? 9.740 15.963 -26.877 1.00 88.56 94 GLN A N 1
ATOM 722 C CA . GLN A 1 94 ? 10.988 15.285 -27.237 1.00 88.56 94 GLN A CA 1
ATOM 723 C C . GLN A 1 94 ? 10.740 13.825 -27.635 1.00 88.56 94 GLN A C 1
ATOM 725 O O . GLN A 1 94 ? 11.313 13.363 -28.623 1.00 88.56 94 GLN A O 1
ATOM 730 N N . LEU A 1 95 ? 9.835 13.123 -26.939 1.00 89.88 95 LEU A N 1
ATOM 731 C CA . LEU A 1 95 ? 9.428 11.763 -27.317 1.00 89.88 95 LEU A CA 1
ATOM 732 C C . LEU A 1 95 ? 8.756 11.732 -28.690 1.00 89.88 95 LEU A C 1
ATOM 734 O O . LEU A 1 95 ? 9.062 10.864 -29.509 1.00 89.88 95 LEU A O 1
ATOM 738 N N . VAL A 1 96 ? 7.864 12.685 -28.965 1.00 92.06 96 VAL A N 1
ATOM 739 C CA . VAL A 1 96 ? 7.196 12.796 -30.269 1.00 92.06 96 VAL A CA 1
ATOM 740 C C . VAL A 1 96 ? 8.215 13.086 -31.371 1.00 92.06 96 VAL A C 1
ATOM 742 O O . VAL A 1 96 ? 8.252 12.359 -32.363 1.00 92.06 96 VAL A O 1
ATOM 745 N N . ALA A 1 97 ? 9.117 14.048 -31.162 1.00 93.25 97 ALA A N 1
ATOM 746 C CA . ALA A 1 97 ? 10.174 14.358 -32.124 1.00 93.25 97 ALA A CA 1
ATOM 747 C C . ALA 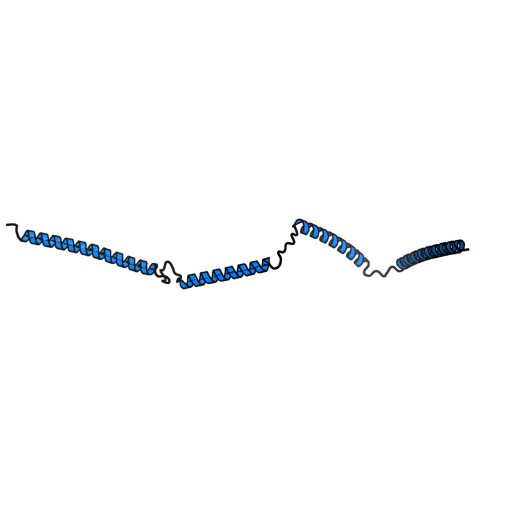A 1 97 ? 11.102 13.155 -32.382 1.00 93.25 97 ALA A C 1
ATOM 749 O O . ALA A 1 97 ? 11.529 12.912 -33.513 1.00 93.25 97 ALA A O 1
ATOM 750 N N . GLN A 1 98 ? 11.414 12.367 -31.350 1.00 93.56 98 GLN A N 1
ATOM 751 C CA . GLN A 1 98 ? 12.215 11.153 -31.499 1.00 93.56 98 GLN A CA 1
ATOM 752 C C . GLN A 1 98 ? 11.455 10.053 -32.250 1.00 93.56 98 GLN A C 1
ATOM 754 O O . GLN A 1 98 ? 12.035 9.378 -33.102 1.00 93.56 98 GLN A O 1
ATOM 759 N N . LYS A 1 99 ? 10.152 9.899 -31.994 1.00 95.75 99 LYS A N 1
ATOM 760 C CA . LYS A 1 99 ? 9.286 8.962 -32.718 1.00 95.75 99 LYS A CA 1
ATOM 761 C C . LYS A 1 99 ? 9.221 9.299 -34.207 1.00 95.75 99 LYS A C 1
ATOM 763 O O . LYS A 1 99 ? 9.369 8.400 -35.030 1.00 95.75 99 LYS A O 1
ATOM 768 N N . GLU A 1 100 ? 9.060 10.571 -34.560 1.00 95.94 100 GLU A N 1
ATOM 769 C CA . GLU A 1 100 ? 9.060 11.024 -35.957 1.00 95.94 100 GLU A CA 1
ATOM 770 C C . GLU A 1 100 ? 10.402 10.746 -36.644 1.00 95.94 100 GLU A C 1
ATOM 772 O O . GLU A 1 100 ? 10.426 10.154 -37.724 1.00 95.94 100 GLU A O 1
ATOM 777 N N . LYS A 1 101 ? 11.527 11.063 -35.984 1.00 96.25 101 LYS A N 1
ATOM 778 C CA . LYS A 1 101 ? 12.876 10.731 -36.483 1.00 96.25 101 LYS A CA 1
ATOM 779 C C . LYS A 1 101 ? 13.080 9.228 -36.683 1.00 96.25 101 LYS A C 1
ATOM 781 O O . LYS A 1 101 ? 13.770 8.813 -37.611 1.00 96.25 101 LYS A O 1
ATOM 786 N N . ASN A 1 102 ? 12.512 8.399 -35.814 1.00 96.06 102 ASN A N 1
ATOM 787 C CA . ASN A 1 102 ? 12.598 6.950 -35.964 1.00 96.06 102 ASN A CA 1
ATOM 788 C C . ASN A 1 102 ? 11.754 6.468 -37.150 1.00 96.06 102 ASN A C 1
ATOM 790 O O . ASN A 1 102 ? 12.229 5.656 -37.940 1.00 96.06 102 ASN A O 1
ATOM 794 N N . GLN A 1 103 ? 10.554 7.020 -37.342 1.00 97.06 103 GLN A N 1
ATOM 795 C CA . GLN A 1 103 ? 9.700 6.677 -38.481 1.00 97.06 103 GLN A CA 1
ATOM 796 C C . GLN A 1 103 ? 10.323 7.059 -39.827 1.00 97.06 103 GLN A C 1
ATOM 798 O O . GLN A 1 103 ? 10.220 6.288 -40.783 1.00 97.06 103 GLN A O 1
ATOM 803 N N . THR A 1 104 ? 10.981 8.218 -39.928 1.00 96.62 104 THR A N 1
ATOM 804 C CA . THR A 1 104 ? 11.678 8.608 -41.164 1.00 96.62 104 THR A CA 1
ATOM 805 C C . THR A 1 104 ? 12.825 7.648 -41.473 1.00 96.62 104 THR A C 1
ATOM 807 O O . THR A 1 104 ? 12.889 7.108 -42.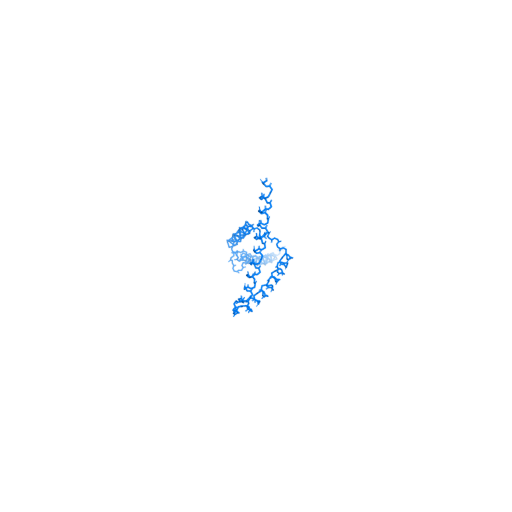577 1.00 96.62 104 THR A O 1
ATOM 810 N N . ARG A 1 105 ? 13.656 7.322 -40.475 1.00 96.31 105 ARG A N 1
ATOM 811 C CA . ARG A 1 105 ? 14.743 6.339 -40.614 1.00 96.31 105 ARG A CA 1
ATOM 812 C C . ARG A 1 105 ? 14.240 4.952 -41.002 1.00 96.31 105 ARG A C 1
ATOM 814 O O . ARG A 1 105 ? 14.856 4.283 -41.827 1.00 96.31 105 ARG A O 1
ATOM 821 N N . GLU A 1 106 ? 13.118 4.507 -40.444 1.00 96.44 106 GLU A N 1
ATOM 822 C CA . GLU A 1 106 ? 12.520 3.223 -40.812 1.00 96.44 106 GLU A CA 1
ATOM 823 C C . GLU A 1 106 ? 12.068 3.186 -42.274 1.00 96.44 106 GLU A C 1
ATOM 825 O O . GLU A 1 106 ? 12.266 2.169 -42.943 1.00 96.44 106 GLU A O 1
ATOM 830 N N . ARG A 1 107 ? 11.488 4.277 -42.789 1.00 96.38 107 ARG A N 1
ATOM 831 C CA . ARG A 1 107 ? 11.108 4.381 -44.208 1.00 96.38 107 ARG A CA 1
ATOM 832 C C . ARG A 1 107 ? 12.338 4.302 -45.108 1.00 96.38 107 ARG A C 1
ATOM 834 O O . ARG A 1 107 ? 12.372 3.459 -46.002 1.00 96.38 107 ARG A O 1
ATOM 841 N N . GLU A 1 108 ? 13.382 5.072 -44.805 1.00 96.94 108 GLU A N 1
ATOM 842 C CA . GLU A 1 108 ? 14.644 5.029 -45.553 1.00 96.94 108 GLU A CA 1
ATOM 843 C C . GLU A 1 108 ? 15.282 3.633 -45.538 1.00 96.94 108 GLU A C 1
ATOM 845 O O . GLU A 1 108 ? 15.767 3.141 -46.560 1.00 96.94 108 GLU A O 1
ATOM 850 N N . LEU A 1 109 ? 15.273 2.957 -44.385 1.00 95.56 109 LEU A N 1
ATOM 851 C CA . LEU A 1 109 ? 15.792 1.597 -44.272 1.00 95.56 109 LEU A CA 1
ATOM 852 C C . LEU A 1 109 ? 14.968 0.603 -45.090 1.00 95.56 109 LEU A C 1
ATOM 854 O O . LEU A 1 109 ? 15.550 -0.290 -45.707 1.00 95.56 109 LEU A O 1
ATOM 858 N N . LYS A 1 110 ? 13.639 0.744 -45.129 1.00 95.88 110 LYS A N 1
ATOM 859 C CA . LYS A 1 110 ? 12.777 -0.094 -45.975 1.00 95.88 110 LYS A CA 1
ATOM 860 C C . LYS A 1 110 ? 13.094 0.100 -47.454 1.00 95.88 110 LYS A C 1
ATOM 862 O O . LYS A 1 110 ? 13.256 -0.895 -48.155 1.00 95.88 110 LYS A O 1
ATOM 867 N N . GLU A 1 111 ? 13.262 1.337 -47.911 1.00 94.25 111 GLU A N 1
ATOM 868 C CA . GLU A 1 111 ? 13.638 1.631 -49.298 1.00 94.25 111 GLU A CA 1
ATOM 869 C C . GLU A 1 111 ? 15.014 1.065 -49.656 1.00 94.25 111 GLU A C 1
ATOM 871 O O . GLU A 1 111 ? 15.163 0.387 -50.672 1.00 94.25 111 GLU A O 1
ATOM 876 N N . LYS A 1 112 ? 16.025 1.280 -48.805 1.00 94.25 112 LYS A N 1
ATOM 877 C CA . LYS A 1 112 ? 17.374 0.731 -49.019 1.00 94.25 112 LYS A CA 1
ATOM 878 C C . LYS A 1 112 ? 17.355 -0.795 -49.040 1.00 94.25 112 LYS A C 1
ATOM 880 O O . LYS A 1 112 ? 17.969 -1.396 -49.913 1.00 94.25 112 LYS A O 1
ATOM 885 N N . ARG A 1 113 ? 16.609 -1.431 -48.132 1.00 91.62 113 ARG A N 1
ATOM 886 C CA . ARG A 1 113 ? 16.425 -2.890 -48.125 1.00 91.62 113 ARG A CA 1
ATOM 887 C C . ARG A 1 113 ? 15.705 -3.379 -49.377 1.00 91.62 113 ARG A C 1
ATOM 889 O O . ARG A 1 113 ? 16.096 -4.411 -49.903 1.00 91.62 113 ARG A O 1
ATOM 896 N N . ALA A 1 114 ? 14.693 -2.665 -49.866 1.00 88.38 114 ALA A N 1
ATOM 897 C CA . ALA A 1 114 ? 14.012 -3.012 -51.110 1.00 88.38 114 ALA A CA 1
ATOM 898 C C . ALA A 1 114 ? 14.973 -2.940 -52.304 1.00 88.38 114 ALA A C 1
ATOM 900 O O . ALA A 1 114 ? 15.055 -3.897 -53.067 1.00 88.38 114 ALA A O 1
ATOM 901 N N . LYS A 1 115 ? 15.776 -1.871 -52.405 1.00 86.94 115 LYS A N 1
ATOM 902 C CA . LYS A 1 115 ? 16.835 -1.755 -53.421 1.00 86.94 115 LYS A CA 1
ATOM 903 C C . LYS A 1 115 ? 17.823 -2.916 -53.320 1.00 86.94 115 LYS A C 1
ATOM 905 O O . LYS A 1 115 ? 18.065 -3.589 -54.310 1.00 86.94 115 LYS A O 1
ATOM 910 N N . LEU A 1 116 ? 18.337 -3.206 -52.124 1.00 84.88 116 LEU A N 1
ATOM 911 C CA . LEU A 1 116 ? 19.260 -4.325 -51.916 1.00 84.88 116 LEU A CA 1
ATOM 912 C C . LEU A 1 116 ? 18.643 -5.676 -52.287 1.00 84.88 116 LEU A C 1
ATOM 914 O O . LEU A 1 116 ? 19.323 -6.475 -52.911 1.00 84.88 116 LEU A O 1
ATOM 918 N N . LYS A 1 117 ? 17.366 -5.920 -51.965 1.00 84.06 117 LYS A N 1
ATOM 919 C CA . LYS A 1 117 ? 16.652 -7.139 -52.373 1.00 84.06 117 LYS A CA 1
ATOM 920 C C . LYS A 1 117 ? 16.537 -7.270 -53.886 1.00 84.06 117 LYS A C 1
ATOM 922 O O . LYS A 1 117 ? 16.671 -8.377 -54.383 1.00 84.06 117 LYS A O 1
ATOM 927 N N . VAL A 1 118 ? 16.324 -6.166 -54.609 1.00 80.44 118 VAL A N 1
ATOM 928 C CA . VAL A 1 118 ? 16.340 -6.182 -56.081 1.00 80.44 118 VAL A CA 1
ATOM 929 C C . VAL A 1 118 ? 17.702 -6.647 -56.587 1.00 80.44 118 VAL A C 1
ATOM 931 O O . VAL A 1 118 ? 17.744 -7.448 -57.504 1.00 80.44 118 VAL A O 1
ATOM 934 N N . PHE A 1 119 ? 18.800 -6.214 -55.964 1.00 76.50 119 PHE A N 1
ATOM 935 C CA . PHE A 1 119 ? 20.154 -6.642 -56.334 1.00 76.50 119 PHE A CA 1
ATOM 936 C C . PHE A 1 119 ? 20.568 -8.005 -55.752 1.00 76.50 119 PHE A C 1
ATOM 938 O O . PHE A 1 119 ? 21.558 -8.584 -56.199 1.00 76.50 119 PHE A O 1
ATOM 945 N N . GLN A 1 120 ? 19.834 -8.541 -54.774 1.00 74.56 120 GLN A N 1
ATOM 946 C CA . GLN A 1 120 ? 20.132 -9.818 -54.135 1.00 74.56 120 GLN A CA 1
ATOM 947 C C . GLN A 1 120 ? 19.750 -10.963 -55.083 1.00 74.56 120 GLN A C 1
ATOM 949 O O . GLN A 1 120 ? 18.604 -11.397 -55.125 1.00 74.56 120 GLN A O 1
ATOM 954 N N . GLY A 1 121 ? 20.728 -11.437 -55.856 1.00 67.88 121 GLY A N 1
ATOM 955 C CA . GLY A 1 121 ? 20.556 -12.497 -56.854 1.00 67.88 121 GLY A CA 1
ATOM 956 C C . GLY A 1 121 ? 20.885 -12.070 -58.285 1.00 67.88 121 GLY A C 1
ATOM 957 O O . GLY A 1 121 ? 20.980 -12.936 -59.152 1.00 67.88 121 GLY A O 1
ATOM 958 N N . LEU A 1 122 ? 21.121 -10.775 -58.544 1.00 66.25 122 LEU A N 1
ATOM 959 C CA . LEU A 1 122 ? 21.727 -10.368 -59.811 1.00 66.25 122 LEU A CA 1
ATOM 960 C C . LEU A 1 122 ? 23.218 -10.734 -59.795 1.00 66.25 122 LEU A C 1
ATOM 962 O O . LEU A 1 122 ? 23.903 -10.435 -58.811 1.00 66.25 122 LEU A O 1
ATOM 966 N N . PRO A 1 123 ? 23.752 -11.345 -60.868 1.00 68.75 123 PRO A N 1
ATOM 967 C CA . PRO A 1 123 ? 25.191 -11.487 -61.007 1.00 68.75 123 PRO A CA 1
ATOM 968 C C . PRO A 1 123 ? 25.836 -10.089 -60.992 1.00 68.75 123 PRO A C 1
ATOM 970 O O . PRO A 1 123 ? 25.246 -9.137 -61.516 1.00 68.75 123 PRO A O 1
ATOM 973 N N . PRO A 1 124 ? 27.026 -9.932 -60.385 1.00 69.06 124 PRO A N 1
ATOM 974 C CA . PRO A 1 124 ? 27.725 -8.653 -60.371 1.00 69.06 124 PRO A CA 1
ATOM 975 C C . PRO A 1 124 ? 27.873 -8.142 -61.807 1.00 69.06 124 PRO A C 1
ATOM 977 O O . PRO A 1 124 ? 28.304 -8.887 -62.688 1.00 69.06 124 PRO A O 1
ATOM 980 N N . ASN A 1 125 ? 27.489 -6.887 -62.059 1.00 75.81 125 ASN A N 1
ATOM 981 C CA . ASN A 1 125 ? 27.558 -6.303 -63.396 1.00 75.81 125 ASN A CA 1
ATOM 982 C C . ASN A 1 125 ? 29.027 -6.029 -63.763 1.00 75.81 125 ASN A C 1
ATOM 984 O O . ASN A 1 125 ? 29.562 -4.948 -63.515 1.00 75.81 125 ASN A O 1
ATOM 988 N N . LEU A 1 126 ? 29.690 -7.052 -64.311 1.00 75.06 126 LEU A N 1
ATOM 989 C CA . LEU A 1 126 ? 31.108 -7.031 -64.675 1.00 75.06 126 LEU A CA 1
ATOM 990 C C . LEU A 1 126 ? 31.429 -5.929 -65.689 1.00 75.06 126 LEU A C 1
ATOM 992 O O . LEU A 1 126 ? 32.523 -5.377 -65.646 1.00 75.06 126 LEU A O 1
ATOM 996 N N . GLU A 1 127 ? 30.485 -5.579 -66.564 1.00 80.25 127 GLU A N 1
ATOM 997 C CA . GLU A 1 127 ? 30.665 -4.513 -67.555 1.00 80.25 127 GLU A CA 1
ATOM 998 C C . GLU A 1 127 ? 30.720 -3.130 -66.897 1.00 80.25 127 GLU A C 1
ATOM 1000 O O . GLU A 1 127 ? 31.589 -2.322 -67.228 1.00 80.25 127 GLU A O 1
ATOM 1005 N N . LEU A 1 128 ? 29.878 -2.881 -65.886 1.00 83.31 128 LEU A N 1
ATOM 1006 C CA . LEU A 1 128 ? 29.951 -1.651 -65.093 1.00 83.31 128 LEU A CA 1
ATOM 1007 C C . LEU A 1 128 ? 31.281 -1.564 -64.331 1.00 83.31 128 LEU A C 1
ATOM 1009 O O . LEU A 1 128 ? 31.958 -0.541 -64.390 1.00 83.31 128 LEU A O 1
ATOM 1013 N N . ALA A 1 129 ? 31.696 -2.658 -63.685 1.00 83.19 129 ALA A N 1
ATOM 1014 C CA . ALA A 1 129 ? 32.968 -2.714 -62.966 1.00 83.19 129 ALA A CA 1
ATOM 1015 C C . ALA A 1 129 ? 34.176 -2.511 -63.901 1.00 83.19 129 ALA A C 1
ATOM 1017 O O . ALA A 1 129 ? 35.131 -1.821 -63.545 1.00 83.19 129 ALA A O 1
ATOM 1018 N N . ARG A 1 130 ? 34.133 -3.065 -65.122 1.00 86.88 130 ARG A N 1
ATOM 1019 C CA . ARG A 1 130 ? 35.149 -2.839 -66.163 1.00 86.88 130 ARG A CA 1
ATOM 1020 C C . ARG A 1 130 ? 35.199 -1.378 -66.594 1.00 86.88 130 ARG A C 1
ATOM 1022 O O . ARG A 1 130 ? 36.295 -0.832 -66.718 1.00 86.88 130 ARG A O 1
ATOM 1029 N N . HIS A 1 131 ? 34.046 -0.741 -66.785 1.00 92.12 131 HIS A N 1
ATOM 1030 C CA . HIS A 1 131 ? 33.970 0.672 -67.147 1.00 92.12 131 HIS A CA 1
ATOM 1031 C C . HIS A 1 131 ? 34.513 1.578 -66.029 1.00 92.12 131 HIS A C 1
ATOM 1033 O O . HIS A 1 131 ? 35.339 2.453 -66.289 1.00 92.12 131 HIS A O 1
ATOM 1039 N N . GLU A 1 132 ? 34.114 1.346 -64.7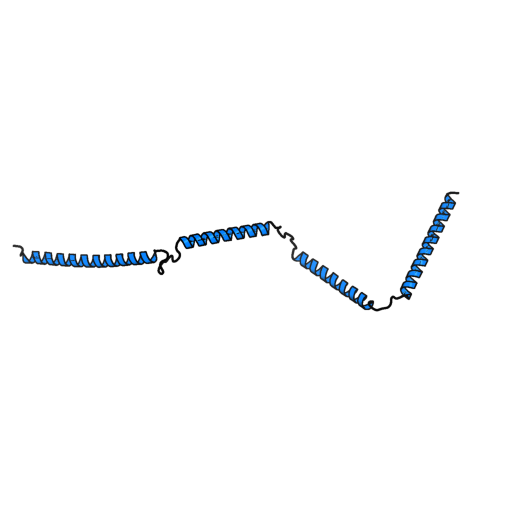74 1.00 91.62 132 GLU A N 1
ATOM 1040 C CA . GLU A 1 132 ? 34.627 2.088 -63.613 1.00 91.62 132 GLU A CA 1
ATOM 1041 C C . GLU A 1 132 ? 36.141 1.914 -63.440 1.00 91.62 132 GLU A C 1
ATOM 1043 O O . GLU A 1 132 ? 36.858 2.887 -63.196 1.00 91.62 132 GLU A O 1
ATOM 1048 N N . LEU A 1 133 ? 36.652 0.697 -63.645 1.00 92.25 133 LEU A N 1
ATOM 1049 C CA . LEU A 1 133 ? 38.083 0.402 -63.626 1.00 92.25 133 LEU A CA 1
ATOM 1050 C C . LEU A 1 133 ? 38.831 1.095 -64.776 1.00 92.25 133 LEU A C 1
ATOM 1052 O O . LEU A 1 133 ? 39.934 1.604 -64.573 1.00 92.25 133 LEU A O 1
ATOM 1056 N N . GLY A 1 134 ? 38.232 1.165 -65.967 1.00 93.56 134 GLY A N 1
ATOM 1057 C CA . GLY A 1 134 ? 38.756 1.936 -67.095 1.00 93.56 134 GLY A CA 1
ATOM 1058 C C . GLY A 1 134 ? 38.867 3.429 -66.774 1.00 93.56 134 GLY A C 1
ATOM 1059 O O . GLY A 1 134 ? 39.935 4.019 -66.947 1.00 93.56 134 GLY A O 1
ATOM 1060 N N . ALA A 1 135 ? 37.806 4.020 -66.221 1.00 94.56 135 ALA A N 1
ATOM 1061 C CA . ALA A 1 135 ? 37.789 5.423 -65.809 1.00 94.56 135 ALA A CA 1
ATOM 1062 C C . ALA A 1 135 ? 38.814 5.720 -64.697 1.00 94.56 135 ALA A C 1
ATOM 1064 O O . ALA A 1 135 ? 39.498 6.743 -64.730 1.00 94.56 135 ALA A O 1
ATOM 1065 N N . ALA A 1 136 ? 38.969 4.814 -63.726 1.00 94.62 136 ALA A N 1
ATOM 1066 C CA . ALA A 1 136 ? 39.974 4.944 -62.674 1.00 94.62 136 ALA A CA 1
ATOM 1067 C C . ALA A 1 136 ? 41.408 4.921 -63.235 1.00 94.62 136 ALA A C 1
ATOM 1069 O O . ALA A 1 136 ? 42.238 5.734 -62.825 1.00 94.62 136 ALA A O 1
ATOM 1070 N N . ARG A 1 137 ? 41.692 4.047 -64.212 1.00 95.12 137 ARG A N 1
ATOM 1071 C CA . ARG A 1 137 ? 42.998 3.984 -64.893 1.00 95.12 137 ARG A CA 1
ATOM 1072 C C . ARG A 1 137 ? 43.311 5.250 -65.687 1.00 95.12 137 ARG A C 1
ATOM 1074 O O . ARG A 1 137 ? 44.444 5.719 -65.637 1.00 95.12 137 ARG A O 1
ATOM 1081 N N . GLN A 1 138 ? 42.325 5.819 -66.381 1.00 96.06 138 GLN A N 1
ATOM 1082 C CA . GLN A 1 138 ? 42.501 7.083 -67.105 1.00 96.06 138 GLN A CA 1
ATOM 1083 C C . GLN A 1 138 ? 42.883 8.220 -66.150 1.00 96.06 138 GLN A C 1
ATOM 1085 O O . GLN A 1 138 ? 43.904 8.870 -66.357 1.00 96.06 138 GLN A O 1
ATOM 1090 N N . ARG A 1 139 ? 42.150 8.379 -65.039 1.00 95.88 139 ARG A N 1
ATOM 1091 C CA . ARG A 1 139 ? 42.486 9.376 -64.004 1.00 95.88 139 ARG A CA 1
ATOM 1092 C C . ARG A 1 139 ? 43.874 9.151 -63.405 1.00 95.88 139 ARG A C 1
ATOM 1094 O O . ARG A 1 139 ? 44.603 10.103 -63.149 1.00 95.88 139 ARG A O 1
ATOM 1101 N N . GLN A 1 140 ? 44.260 7.894 -63.186 1.00 95.50 140 GLN A N 1
ATOM 1102 C CA . GLN A 1 140 ? 45.600 7.565 -62.704 1.00 95.50 140 GLN A CA 1
ATOM 1103 C C . GLN A 1 140 ? 46.679 8.004 -63.704 1.00 95.50 140 GLN A C 1
ATOM 1105 O O . GLN A 1 140 ? 47.671 8.600 -63.293 1.00 95.50 140 GLN A O 1
ATOM 1110 N N . MET A 1 141 ? 46.487 7.752 -65.002 1.00 96.56 141 MET A N 1
ATOM 1111 C CA . MET A 1 141 ? 47.414 8.214 -66.041 1.00 96.56 141 MET A CA 1
ATOM 1112 C C . MET A 1 141 ? 47.520 9.739 -66.083 1.00 96.56 141 MET A C 1
ATOM 1114 O O . MET A 1 141 ? 48.629 10.258 -66.166 1.00 96.56 141 MET A O 1
ATOM 1118 N N . GLU A 1 142 ? 46.403 10.460 -65.984 1.00 96.56 142 GLU A N 1
ATOM 1119 C CA . GLU A 1 142 ? 46.403 11.927 -65.931 1.00 96.56 142 GLU A CA 1
ATOM 1120 C C . GLU A 1 142 ? 47.223 12.449 -64.742 1.00 96.56 142 GLU A C 1
ATOM 1122 O O . GLU A 1 142 ? 48.043 13.355 -64.899 1.00 96.56 142 GLU A O 1
ATOM 1127 N N . LEU A 1 143 ? 47.067 11.837 -63.563 1.00 96.50 143 LEU A N 1
ATOM 1128 C CA . LEU A 1 143 ? 47.850 12.180 -62.373 1.00 96.50 143 LEU A CA 1
ATOM 1129 C C . LEU A 1 143 ? 49.341 11.867 -62.542 1.00 96.50 143 LEU A C 1
ATOM 1131 O O . LEU A 1 143 ? 50.181 12.654 -62.105 1.00 96.50 143 LEU A O 1
ATOM 1135 N N . VAL A 1 144 ? 49.683 10.746 -63.184 1.00 96.12 144 VAL A N 1
ATOM 1136 C CA . VAL A 1 144 ? 51.078 10.390 -63.489 1.00 96.12 144 VAL A CA 1
ATOM 1137 C C . VAL A 1 144 ? 51.694 11.406 -64.449 1.00 96.12 144 VAL A C 1
ATOM 1139 O O . VAL A 1 144 ? 52.760 11.936 -64.153 1.00 96.12 144 VAL A O 1
ATOM 1142 N N . GLN A 1 145 ? 51.001 11.762 -65.531 1.00 95.69 145 GLN A N 1
ATOM 1143 C CA . GLN A 1 145 ? 51.474 12.779 -66.473 1.00 95.69 145 GLN A CA 1
ATOM 1144 C C . GLN A 1 145 ? 51.649 14.142 -65.798 1.00 95.69 145 GLN A C 1
ATOM 1146 O O . GLN A 1 145 ? 52.610 14.861 -66.068 1.00 95.69 145 GLN A O 1
ATOM 1151 N N . LEU A 1 146 ? 50.731 14.516 -64.904 1.00 95.88 146 LEU A N 1
ATOM 1152 C CA . LEU A 1 146 ? 50.833 15.758 -64.144 1.00 95.88 146 LEU A CA 1
ATOM 1153 C C . LEU A 1 146 ? 52.048 15.731 -63.208 1.00 95.88 146 LEU A C 1
ATOM 1155 O O . LEU A 1 146 ? 52.800 16.704 -63.162 1.00 95.88 146 LEU A O 1
ATOM 1159 N N . ARG A 1 147 ? 52.288 14.606 -62.522 1.00 95.12 147 ARG A N 1
ATOM 1160 C CA . ARG A 1 147 ? 53.487 14.395 -61.699 1.00 95.12 147 ARG A CA 1
ATOM 1161 C C . ARG A 1 147 ? 54.764 14.517 -62.527 1.00 95.12 147 ARG A C 1
ATOM 1163 O O . ARG A 1 147 ? 55.677 15.216 -62.106 1.00 95.12 147 ARG A O 1
ATOM 1170 N N . GLU A 1 148 ? 54.834 13.865 -63.681 1.00 95.25 148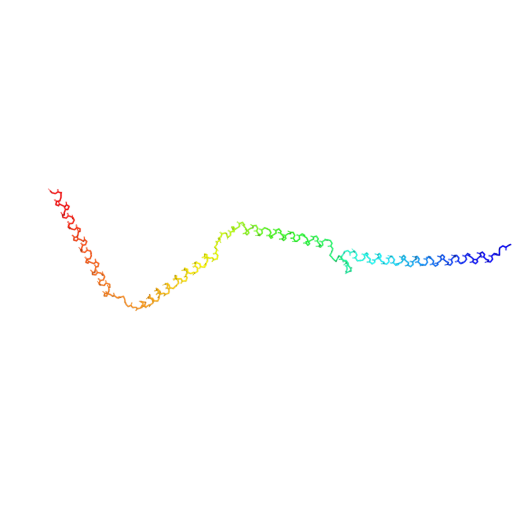 GLU A N 1
ATOM 1171 C CA . GLU A 1 148 ? 56.003 13.916 -64.567 1.00 95.25 148 GLU A CA 1
ATOM 1172 C C . GLU A 1 148 ? 56.279 15.342 -65.054 1.00 95.25 148 GLU A C 1
ATOM 1174 O O . GLU A 1 148 ? 57.413 15.808 -64.974 1.00 95.25 148 GLU A O 1
ATOM 1179 N N . ARG A 1 149 ? 55.239 16.082 -65.464 1.00 94.25 149 ARG A N 1
ATOM 1180 C CA . ARG A 1 149 ? 55.366 17.498 -65.853 1.00 94.25 149 ARG A CA 1
ATOM 1181 C C . ARG A 1 149 ? 55.871 18.375 -64.708 1.00 94.25 149 ARG A C 1
ATOM 1183 O O . ARG A 1 149 ? 56.672 19.274 -64.947 1.00 94.25 149 ARG A O 1
ATOM 1190 N N . LEU A 1 150 ? 55.400 18.142 -63.482 1.00 94.19 150 LEU A N 1
ATOM 1191 C CA . LEU A 1 150 ? 55.881 18.869 -62.304 1.00 94.19 150 LEU A CA 1
ATOM 1192 C C . LEU A 1 150 ? 57.347 18.541 -62.004 1.00 94.19 150 LEU A C 1
ATOM 1194 O O . LEU A 1 150 ? 58.128 19.460 -61.782 1.00 94.19 150 LEU A O 1
ATOM 1198 N N . LEU A 1 151 ? 57.732 17.262 -62.045 1.00 93.50 151 LEU A N 1
ATOM 1199 C CA . LEU A 1 151 ? 59.118 16.840 -61.822 1.00 93.50 151 LEU A CA 1
ATOM 1200 C C . LEU A 1 151 ? 60.072 17.415 -62.877 1.00 93.50 151 LEU A C 1
ATOM 1202 O O . LEU A 1 151 ? 61.141 17.890 -62.509 1.00 93.50 151 LEU A O 1
ATOM 1206 N N . ALA A 1 152 ? 59.672 17.437 -64.152 1.00 92.62 152 ALA A N 1
ATOM 1207 C CA . ALA A 1 152 ? 60.451 18.064 -65.220 1.00 92.62 152 ALA A CA 1
ATOM 1208 C C . ALA A 1 152 ? 60.673 19.563 -64.951 1.00 92.62 152 ALA A C 1
ATOM 1210 O O . ALA A 1 152 ? 61.810 20.018 -64.931 1.00 92.62 152 ALA A O 1
ATOM 1211 N N . ARG A 1 153 ? 59.608 20.310 -64.614 1.00 91.62 153 ARG A N 1
ATOM 1212 C CA . ARG A 1 153 ? 59.722 21.737 -64.257 1.00 91.62 153 ARG A CA 1
ATOM 1213 C C . ARG A 1 153 ? 60.625 21.986 -63.049 1.00 91.62 153 ARG A C 1
ATOM 1215 O O . ARG A 1 153 ? 61.326 22.991 -63.014 1.00 91.62 153 ARG A O 1
ATOM 1222 N N . MET A 1 154 ? 60.588 21.104 -62.050 1.00 90.19 154 MET A N 1
ATOM 1223 C CA . MET A 1 154 ? 61.467 21.211 -60.884 1.00 90.19 154 MET A CA 1
ATOM 1224 C C . MET A 1 154 ? 62.933 20.967 -61.263 1.00 90.19 154 MET A C 1
ATOM 1226 O O . MET A 1 154 ? 63.794 21.711 -60.803 1.00 90.19 154 MET A O 1
ATOM 1230 N N . ALA A 1 155 ? 63.220 19.980 -62.116 1.00 89.88 155 ALA A N 1
ATOM 1231 C CA . ALA A 1 155 ? 64.574 19.711 -62.602 1.00 89.88 155 ALA A CA 1
ATOM 1232 C C . ALA A 1 155 ? 65.136 20.877 -63.438 1.00 89.88 155 ALA A C 1
ATOM 1234 O O . ALA A 1 155 ? 66.273 21.289 -63.209 1.00 89.88 155 ALA A O 1
ATOM 1235 N N . ASP A 1 156 ? 64.320 21.462 -64.322 1.00 88.25 156 ASP A N 1
ATOM 1236 C CA . ASP A 1 156 ? 64.701 22.626 -65.137 1.00 88.25 156 ASP A CA 1
ATOM 1237 C C . ASP A 1 156 ? 65.014 23.869 -64.283 1.00 88.25 156 ASP A C 1
ATOM 1239 O O . ASP A 1 156 ? 65.804 24.710 -64.690 1.00 88.25 156 ASP A O 1
ATOM 1243 N N . SER A 1 157 ? 64.411 24.001 -63.094 1.00 81.38 157 SER A N 1
ATOM 1244 C CA . SER A 1 157 ? 64.645 25.140 -62.187 1.00 81.38 157 SER A CA 1
ATOM 1245 C C . SER A 1 157 ? 65.891 25.017 -61.298 1.00 81.38 157 SER A C 1
ATOM 1247 O O . SER A 1 157 ? 66.228 25.965 -60.592 1.00 81.38 157 SER A O 1
ATOM 1249 N N . VAL A 1 158 ? 66.535 23.844 -61.284 1.00 77.12 158 VAL A N 1
ATOM 1250 C CA . VAL A 1 158 ? 67.716 23.532 -60.453 1.00 77.12 158 VAL A CA 1
ATOM 1251 C C . VAL A 1 158 ? 69.009 23.482 -61.290 1.00 77.12 158 VAL A C 1
ATOM 1253 O O . VAL A 1 158 ? 70.095 23.408 -60.716 1.00 77.12 158 VAL A O 1
ATOM 1256 N N . SER A 1 159 ? 68.903 23.55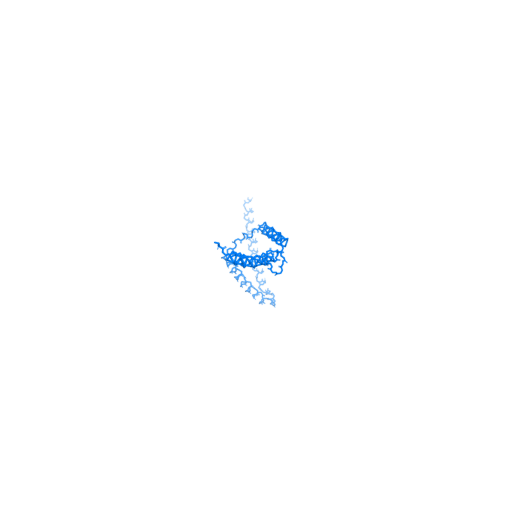2 -62.623 1.00 51.44 159 SER A N 1
ATOM 1257 C CA . SER A 1 159 ? 70.036 23.708 -63.557 1.00 51.44 159 SER A CA 1
ATOM 1258 C C . SER A 1 159 ? 70.268 25.178 -63.896 1.00 51.44 159 SER A C 1
ATOM 1260 O O . SER A 1 159 ? 71.447 25.544 -64.092 1.00 51.44 159 SER A O 1
#

Foldseek 3Di:
DPDPVVVVVVVVVVVVVVVVVVVVVVVVVVVVVVVVVVVCQQCPECRPNHPHVDDVVNVVVVVVVVVVVVVVVVVVVVVVVVVDDPPPPCDVVNVVVVVVVVVVVVVVVVVVVVVVVVVVPDDPPVVVVVVVVVVVVVVVVVVVVVVVVVVVVVVVVVD

Mean predicted aligned error: 17.55 Å

Organism: Hypholoma sublateritium (strain FD-334 SS-4) (NCBI:txid945553)